Protein AF-A0A6B7HIS7-F1 (afdb_monomer_lite)

Organism: Acinetobacter baumannii (NCBI:txid470)

Secondary structure (DSSP, 8-state):
-------GGGT-SEEEESSGGG---SSTHHHHHHHHHHHHSEEEETTEEEE--PEEEE----SS-HHHHHHHS-TTTTS-GGG--HHHHTT------GGGS-TT-TTT--

pLDDT: mean 85.43, std 11.8, range [38.66, 96.0]

Sequence (110 aa):
MSSRRIGLVGLWDVVAFDEVAGISFKDKDGVQIMKDFMASGSFARGREQMEASASMVFVGNINQSVESLVKTSHLLAPFPEAMIDSAFFDRFHAYIPGWEIPKNASGILY

Radius of gyration: 16.41 Å; chains: 1; bounding box: 43×34×44 Å

Structure (mmCIF, N/CA/C/O backbone):
data_AF-A0A6B7HIS7-F1
#
_entry.id   AF-A0A6B7HIS7-F1
#
loop_
_atom_site.group_PDB
_atom_site.id
_atom_site.type_symbol
_atom_site.label_atom_id
_atom_site.label_alt_id
_atom_site.label_comp_id
_atom_site.label_asym_id
_atom_site.label_entity_id
_atom_site.label_seq_id
_atom_site.pdbx_PDB_ins_code
_atom_site.Cartn_x
_atom_site.Cartn_y
_atom_site.Cartn_z
_atom_site.occupancy
_atom_site.B_iso_or_equiv
_atom_site.auth_seq_id
_atom_site.auth_comp_id
_atom_site.auth_asym_id
_atom_site.auth_atom_id
_atom_site.pdbx_PDB_model_num
ATOM 1 N N . MET A 1 1 ? -22.961 15.284 11.110 1.00 38.66 1 MET A N 1
ATOM 2 C CA . MET A 1 1 ? -23.180 13.993 11.798 1.00 38.66 1 MET A CA 1
ATOM 3 C C . MET A 1 1 ? -22.359 12.928 11.091 1.00 38.66 1 MET A C 1
ATOM 5 O O . MET A 1 1 ? -22.616 12.671 9.923 1.00 38.66 1 MET A O 1
ATOM 9 N N . SER A 1 2 ? -21.347 12.366 11.757 1.00 56.03 2 SER A N 1
ATOM 10 C CA . SER A 1 2 ? -20.606 11.210 11.237 1.00 56.03 2 SER A CA 1
ATOM 11 C C . SER A 1 2 ? -21.565 10.022 11.156 1.00 56.03 2 SER A C 1
ATOM 13 O O . SER A 1 2 ? -22.199 9.673 12.154 1.00 56.03 2 SER A O 1
ATOM 15 N N . SER A 1 3 ? -21.753 9.446 9.966 1.00 59.44 3 SER A N 1
ATOM 16 C CA . SER A 1 3 ? -22.582 8.248 9.829 1.00 59.44 3 SER A CA 1
ATOM 17 C C . SER A 1 3 ? -21.957 7.130 10.670 1.00 59.44 3 SER A C 1
ATOM 19 O O . SER A 1 3 ? -20.751 6.912 10.582 1.00 59.44 3 SER A O 1
ATOM 21 N N . ARG A 1 4 ? -22.747 6.394 11.466 1.00 67.50 4 ARG A N 1
ATOM 22 C CA . ARG A 1 4 ? -22.266 5.245 12.269 1.00 67.50 4 ARG A CA 1
ATOM 23 C C . ARG A 1 4 ? -21.758 4.062 11.426 1.00 67.50 4 ARG A C 1
ATOM 25 O O . ARG A 1 4 ? -21.423 3.017 11.971 1.00 67.50 4 ARG A O 1
ATOM 32 N N . ARG A 1 5 ? -21.659 4.217 10.104 1.00 71.31 5 ARG A N 1
ATOM 33 C CA . ARG A 1 5 ? -21.219 3.166 9.187 1.00 71.31 5 ARG A CA 1
ATOM 34 C C . ARG A 1 5 ? -19.751 2.833 9.417 1.00 71.31 5 ARG A C 1
ATOM 36 O O . ARG A 1 5 ? -18.950 3.724 9.702 1.00 71.31 5 ARG A O 1
ATOM 43 N N . ILE A 1 6 ? -19.453 1.544 9.358 1.00 80.44 6 ILE A N 1
ATOM 44 C CA . ILE A 1 6 ? -18.096 1.008 9.349 1.00 80.44 6 ILE A CA 1
ATOM 45 C C . ILE A 1 6 ? -17.466 1.385 7.998 1.00 80.44 6 ILE A C 1
ATOM 47 O O . ILE A 1 6 ? -18.160 1.413 6.981 1.00 80.44 6 ILE A O 1
ATOM 51 N N . GLY A 1 7 ? -16.190 1.779 8.013 1.00 86.25 7 GLY A N 1
ATOM 52 C CA . GLY A 1 7 ? -15.439 2.118 6.799 1.00 86.25 7 GLY A CA 1
ATOM 53 C C . GLY A 1 7 ? -15.097 0.881 5.962 1.00 86.25 7 GLY A C 1
ATOM 54 O O . GLY A 1 7 ? -15.377 -0.241 6.370 1.00 86.25 7 GLY A O 1
ATOM 55 N N . LEU A 1 8 ? -14.457 1.077 4.806 1.00 91.19 8 LEU A N 1
ATOM 56 C CA . LEU A 1 8 ? -14.170 -0.008 3.851 1.00 91.19 8 LEU A CA 1
ATOM 57 C C . LEU A 1 8 ? -13.417 -1.189 4.480 1.00 91.19 8 LEU A C 1
ATOM 59 O O . LEU A 1 8 ? -13.786 -2.334 4.246 1.00 91.19 8 LEU A O 1
ATOM 63 N N . VAL A 1 9 ? -12.427 -0.908 5.332 1.00 92.25 9 VAL A N 1
ATOM 64 C CA . VAL A 1 9 ? -11.597 -1.945 5.965 1.00 92.25 9 VAL A CA 1
ATOM 65 C C . VAL A 1 9 ? -12.368 -2.867 6.907 1.00 92.25 9 VAL A C 1
ATOM 67 O O . VAL A 1 9 ? -11.921 -3.975 7.144 1.00 92.25 9 VAL A O 1
ATOM 70 N N . GLY A 1 10 ? -13.518 -2.444 7.440 1.00 90.62 10 GLY A N 1
ATOM 71 C CA . GLY A 1 10 ? -14.358 -3.304 8.281 1.00 90.62 10 GLY A CA 1
ATOM 72 C C . GLY A 1 10 ? -15.520 -3.958 7.530 1.00 90.62 10 GLY A C 1
ATOM 73 O O . GLY A 1 10 ? -16.357 -4.593 8.163 1.00 90.62 10 GLY A O 1
ATOM 74 N N . LEU A 1 11 ? -15.615 -3.756 6.211 1.00 91.19 11 LEU A N 1
ATOM 75 C CA . LEU A 1 11 ? -16.680 -4.308 5.367 1.00 91.19 11 LEU A CA 1
ATOM 76 C C . LEU A 1 11 ? -16.169 -5.283 4.300 1.00 91.19 11 LEU A C 1
ATOM 78 O O . LEU A 1 11 ? -16.961 -6.079 3.806 1.00 91.19 11 LEU A O 1
ATOM 82 N N . TRP A 1 12 ? -14.892 -5.206 3.930 1.00 94.88 12 TRP A N 1
ATOM 83 C CA . TRP A 1 12 ? -14.324 -5.943 2.803 1.00 94.88 12 TRP A CA 1
ATOM 84 C C . TRP A 1 12 ? -13.056 -6.687 3.197 1.00 94.88 12 TRP A C 1
ATOM 86 O O . TRP A 1 12 ? -12.288 -6.198 4.019 1.00 94.88 12 TRP A O 1
ATOM 96 N N . ASP A 1 13 ? -12.795 -7.816 2.539 1.00 94.75 13 ASP A N 1
ATOM 97 C CA . ASP A 1 13 ? -11.542 -8.564 2.702 1.00 94.75 13 ASP A CA 1
ATOM 98 C C . ASP A 1 13 ? -10.354 -7.863 2.031 1.00 94.75 13 ASP A C 1
ATOM 100 O O . ASP A 1 13 ? -9.207 -8.056 2.429 1.00 94.75 13 ASP A O 1
ATOM 104 N N . VAL A 1 14 ? -10.618 -7.038 1.011 1.00 95.75 14 VAL A N 1
ATOM 105 C CA . VAL A 1 14 ? -9.603 -6.288 0.265 1.00 95.75 14 VAL A CA 1
ATOM 106 C C . VAL A 1 14 ? -10.081 -4.864 0.010 1.00 95.75 14 VAL A C 1
ATOM 108 O O . VAL A 1 14 ? -11.191 -4.637 -0.471 1.00 95.75 14 VAL A O 1
ATOM 111 N N . VAL A 1 15 ? -9.205 -3.900 0.277 1.00 95.38 15 VAL A N 1
ATOM 112 C CA . VAL A 1 15 ? -9.365 -2.498 -0.110 1.00 95.38 15 VAL A CA 1
ATOM 113 C C . VAL A 1 15 ? -8.245 -2.143 -1.082 1.00 95.38 15 VAL A C 1
ATOM 115 O O . VAL A 1 15 ? -7.073 -2.106 -0.708 1.00 95.38 15 VAL A O 1
ATOM 118 N N . ALA A 1 16 ? -8.615 -1.895 -2.338 1.00 95.25 16 ALA A N 1
ATOM 119 C CA . ALA A 1 16 ? -7.682 -1.530 -3.395 1.00 95.25 16 ALA A CA 1
ATOM 120 C C . ALA A 1 16 ? -7.680 -0.014 -3.639 1.00 95.25 16 ALA A C 1
ATOM 122 O O . ALA A 1 16 ? -8.734 0.604 -3.796 1.00 95.25 16 ALA A O 1
ATOM 123 N N . PHE A 1 17 ? -6.486 0.563 -3.701 1.00 93.25 17 PHE A N 1
ATOM 124 C CA . PHE A 1 17 ? -6.227 1.929 -4.127 1.00 93.25 17 PHE A CA 1
ATOM 125 C C . PHE A 1 17 ? -5.666 1.883 -5.542 1.00 93.25 17 PHE A C 1
ATOM 127 O O . PHE A 1 17 ? -4.516 1.490 -5.739 1.00 93.25 17 PHE A O 1
ATOM 134 N N . ASP A 1 18 ? -6.494 2.252 -6.513 1.00 93.12 18 ASP A N 1
ATOM 135 C CA .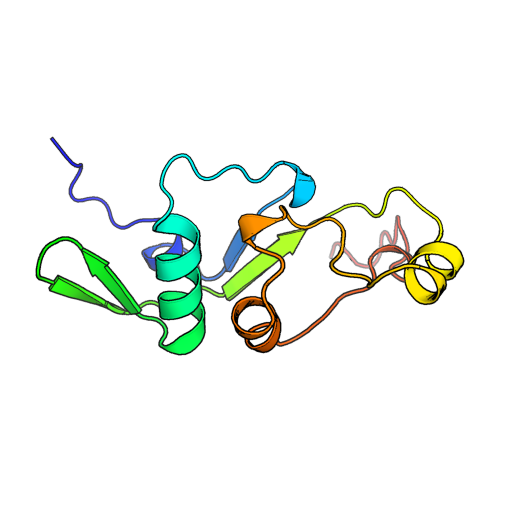 ASP A 1 18 ? -6.054 2.426 -7.894 1.00 93.12 18 ASP A CA 1
ATOM 136 C C . ASP A 1 18 ? -5.357 3.779 -8.078 1.00 93.12 18 ASP A C 1
ATOM 138 O O . ASP A 1 18 ? -5.604 4.718 -7.319 1.00 93.12 18 ASP A O 1
ATOM 142 N N . GLU A 1 19 ? -4.469 3.857 -9.066 1.00 90.69 19 GLU A N 1
ATOM 143 C CA . GLU A 1 19 ? -3.639 5.022 -9.373 1.00 90.69 19 GLU A CA 1
ATOM 144 C C . GLU A 1 19 ? -2.946 5.624 -8.139 1.00 90.69 19 GLU A C 1
ATOM 146 O O . GLU A 1 19 ? -3.169 6.775 -7.765 1.00 90.69 19 GLU A O 1
ATOM 151 N N . VAL A 1 20 ? -2.044 4.863 -7.513 1.00 92.31 20 VAL A N 1
ATOM 152 C CA . VAL A 1 20 ? -1.386 5.269 -6.252 1.00 92.31 20 VAL A CA 1
ATOM 153 C C . VAL A 1 20 ? -0.718 6.645 -6.301 1.00 92.31 20 VAL A C 1
ATOM 155 O O . VA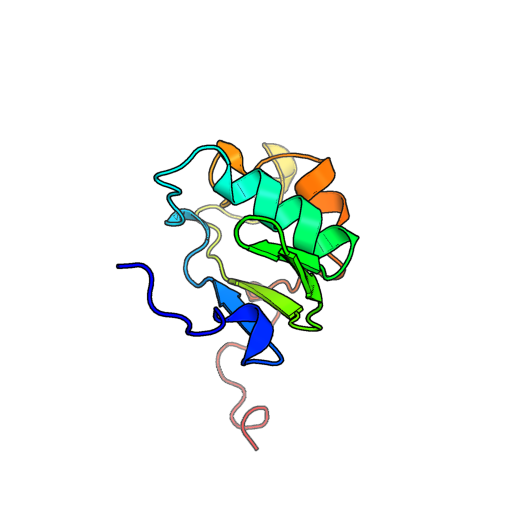L A 1 20 ? -0.708 7.350 -5.297 1.00 92.31 20 VAL A O 1
ATOM 158 N N . ALA A 1 21 ? -0.225 7.064 -7.469 1.00 90.06 21 ALA A N 1
ATOM 159 C CA . ALA A 1 21 ? 0.369 8.386 -7.674 1.00 90.06 21 ALA A CA 1
ATOM 160 C C . ALA A 1 21 ? -0.626 9.543 -7.477 1.00 90.06 21 ALA A C 1
ATOM 162 O O . ALA A 1 21 ? -0.221 10.662 -7.171 1.00 90.06 21 ALA A O 1
ATOM 163 N N . GLY A 1 22 ? -1.924 9.282 -7.649 1.00 87.81 22 GLY A N 1
ATOM 164 C CA . GLY A 1 22 ? -3.007 10.240 -7.454 1.00 87.81 22 GLY A CA 1
ATOM 165 C C . GLY A 1 22 ? -3.540 10.300 -6.022 1.00 87.81 22 GLY A C 1
ATOM 166 O O . GLY A 1 22 ? -4.411 11.126 -5.735 1.00 87.81 22 GLY A O 1
ATOM 167 N N . ILE A 1 23 ? -3.048 9.456 -5.106 1.00 88.69 23 ILE A N 1
ATOM 168 C CA . ILE A 1 23 ? -3.516 9.459 -3.718 1.00 88.69 23 ILE A CA 1
ATOM 169 C C . ILE A 1 23 ? -3.161 10.800 -3.066 1.00 88.69 23 ILE A C 1
ATOM 171 O O . ILE A 1 23 ? -2.000 11.188 -2.950 1.00 88.69 23 ILE A O 1
ATOM 175 N N . SER A 1 24 ? -4.188 11.501 -2.588 1.00 84.44 24 SER A N 1
ATOM 176 C CA . SER A 1 24 ? -4.047 12.752 -1.851 1.00 84.44 24 SER A CA 1
ATOM 177 C C . SER A 1 24 ? -4.825 12.672 -0.546 1.00 84.44 24 SER A C 1
ATOM 179 O O . SER A 1 24 ? -6.052 12.535 -0.535 1.00 84.44 24 SER A O 1
ATOM 181 N N . PHE A 1 25 ? -4.112 12.772 0.574 1.00 77.81 25 PHE A N 1
ATOM 182 C CA . PHE A 1 25 ? -4.733 12.873 1.887 1.00 77.81 25 PHE A CA 1
ATOM 183 C C . PHE A 1 25 ? -4.924 14.344 2.245 1.00 77.81 25 PHE A C 1
ATOM 185 O O . PHE A 1 25 ? -3.965 15.108 2.329 1.00 77.81 25 PHE A O 1
ATOM 192 N N . LYS A 1 26 ? -6.181 14.742 2.474 1.00 74.31 26 LYS A N 1
ATOM 193 C CA . LYS A 1 26 ? -6.502 16.082 2.998 1.00 74.31 26 LYS A CA 1
ATOM 194 C C . LYS A 1 26 ? -5.989 16.280 4.421 1.00 74.31 26 LYS A C 1
ATOM 196 O O . LYS A 1 26 ? -5.700 17.407 4.807 1.00 74.31 26 LYS A O 1
ATOM 201 N N . ASP A 1 27 ? -5.928 15.192 5.181 1.00 76.06 27 ASP A N 1
ATOM 202 C CA . ASP A 1 27 ? -5.508 15.185 6.572 1.00 76.06 27 ASP A CA 1
ATOM 203 C C . ASP A 1 27 ? -4.149 14.501 6.706 1.00 76.06 27 ASP A C 1
ATOM 205 O O . ASP A 1 27 ? -3.926 13.433 6.127 1.00 76.06 27 ASP A O 1
ATOM 209 N N . LYS A 1 28 ? -3.244 15.112 7.472 1.00 70.50 28 LYS A N 1
ATOM 210 C CA . LYS A 1 28 ? -1.881 14.597 7.668 1.00 70.50 28 LYS A CA 1
ATOM 211 C C . LYS A 1 28 ? -1.883 13.264 8.413 1.00 70.50 28 LYS A C 1
ATOM 213 O O . LYS A 1 28 ? -0.988 12.449 8.204 1.00 70.50 28 LYS A O 1
ATOM 218 N N . ASP A 1 29 ? -2.926 13.013 9.197 1.00 83.94 29 ASP A N 1
ATOM 219 C CA . ASP A 1 29 ? -3.050 11.807 10.011 1.00 83.94 29 ASP A CA 1
ATOM 220 C C . ASP A 1 29 ? -3.442 10.569 9.188 1.00 83.94 29 ASP A C 1
ATOM 222 O O . ASP A 1 29 ? -3.287 9.443 9.656 1.00 83.94 29 ASP A O 1
ATOM 226 N N . GLY A 1 30 ? -3.907 10.740 7.943 1.00 85.62 30 GLY A N 1
ATOM 227 C CA . GLY A 1 30 ? -4.397 9.633 7.114 1.00 85.62 30 GLY A CA 1
ATOM 228 C C . GLY A 1 30 ? -3.347 8.549 6.862 1.00 85.62 30 GLY A C 1
ATOM 229 O O . GLY A 1 30 ? -3.641 7.360 6.988 1.00 85.62 30 GLY A O 1
ATOM 230 N N . VAL A 1 31 ? -2.106 8.954 6.574 1.00 87.50 31 VAL A N 1
ATOM 231 C CA . VAL A 1 31 ? -0.994 8.013 6.370 1.00 87.50 31 VAL A CA 1
ATOM 232 C C . VAL A 1 31 ? -0.638 7.310 7.681 1.00 87.50 31 VAL A C 1
ATOM 234 O O . VAL A 1 31 ? -0.375 6.112 7.674 1.00 87.50 31 VAL A O 1
ATOM 237 N N . GLN A 1 32 ? -0.678 8.016 8.816 1.00 87.50 32 GLN A N 1
ATOM 238 C CA . GLN A 1 32 ? -0.377 7.421 10.119 1.00 87.50 32 GLN A CA 1
ATOM 239 C C . GLN A 1 32 ? -1.428 6.380 10.522 1.00 87.50 32 GLN A C 1
ATOM 241 O O . GLN A 1 32 ? -1.069 5.263 10.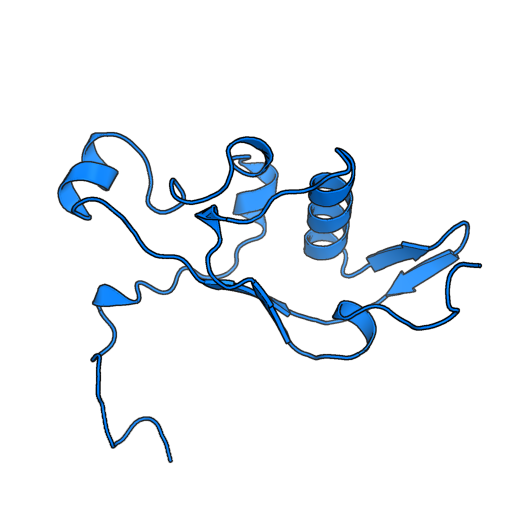877 1.00 87.50 32 GLN A O 1
ATOM 246 N N . ILE A 1 33 ? -2.716 6.698 10.365 1.00 88.62 33 ILE A N 1
ATOM 247 C CA . ILE A 1 33 ? -3.818 5.756 10.614 1.00 88.62 33 ILE A CA 1
ATOM 248 C C . ILE A 1 33 ? -3.665 4.504 9.743 1.00 88.62 33 ILE A C 1
ATOM 250 O O . ILE A 1 33 ? -3.891 3.388 10.207 1.00 88.62 33 ILE A O 1
ATOM 254 N N . MET A 1 34 ? -3.258 4.677 8.483 1.00 89.94 34 MET A N 1
ATOM 255 C CA . MET A 1 34 ? -3.001 3.560 7.580 1.00 89.94 34 MET A CA 1
ATOM 256 C C . MET A 1 34 ? -1.823 2.700 8.058 1.00 89.94 34 MET A C 1
ATOM 258 O O . MET A 1 34 ? -1.956 1.480 8.091 1.00 89.94 34 MET A O 1
ATOM 262 N N . LYS A 1 35 ? -0.708 3.306 8.496 1.00 90.38 35 LYS A N 1
ATOM 263 C CA . LYS A 1 35 ? 0.434 2.572 9.078 1.00 90.38 35 LYS A CA 1
ATOM 264 C C . LYS A 1 35 ? 0.037 1.769 10.309 1.00 90.38 35 LYS A C 1
ATOM 266 O O . LYS A 1 35 ? 0.518 0.644 10.459 1.00 90.38 35 LYS A O 1
ATOM 271 N N . ASP A 1 36 ? -0.783 2.352 11.178 1.00 90.94 36 ASP A N 1
ATOM 272 C CA . ASP A 1 36 ? -1.246 1.708 12.405 1.00 90.94 36 ASP A CA 1
ATOM 273 C C . ASP A 1 36 ? -2.133 0.510 12.056 1.00 90.94 36 ASP A C 1
ATOM 275 O O . ASP A 1 36 ? -1.870 -0.604 12.507 1.00 90.94 36 ASP A O 1
ATOM 279 N N . PHE A 1 37 ? -3.096 0.698 11.148 1.00 93.31 37 PHE A N 1
ATOM 280 C CA . PHE A 1 37 ? -3.949 -0.388 10.670 1.00 93.31 37 PHE A CA 1
ATOM 281 C C . PHE A 1 37 ? -3.151 -1.511 9.997 1.00 93.31 37 PHE A C 1
ATOM 283 O O . PHE A 1 37 ? -3.354 -2.677 10.314 1.00 93.31 37 PHE A O 1
ATOM 290 N N . MET A 1 38 ? -2.208 -1.184 9.113 1.00 92.81 38 MET A N 1
ATOM 291 C CA . MET A 1 38 ? -1.361 -2.177 8.441 1.00 92.81 38 MET A CA 1
ATOM 292 C C . MET A 1 38 ? -0.434 -2.931 9.406 1.00 92.81 38 MET A C 1
ATOM 294 O O . MET A 1 38 ? 0.026 -4.019 9.073 1.00 92.81 38 MET A O 1
ATOM 298 N N . ALA A 1 39 ? -0.133 -2.359 10.576 1.00 91.31 39 ALA A N 1
ATOM 299 C CA . ALA A 1 39 ? 0.709 -2.993 11.585 1.00 91.31 39 ALA A CA 1
ATOM 300 C C . ALA A 1 39 ? -0.081 -3.877 12.558 1.00 91.31 39 ALA A C 1
ATOM 302 O O . ALA A 1 39 ? 0.423 -4.922 12.964 1.00 91.31 39 ALA A O 1
ATOM 303 N N . SER A 1 40 ? -1.283 -3.458 12.964 1.00 91.38 40 SER A N 1
ATOM 304 C CA . SER A 1 40 ? -2.032 -4.121 14.041 1.00 91.38 40 SER A CA 1
ATOM 305 C C . SER A 1 40 ? -3.389 -4.690 13.632 1.00 91.38 40 SER A C 1
ATOM 307 O O . SER A 1 40 ? -4.039 -5.327 14.456 1.00 91.38 40 SER A O 1
ATOM 309 N N . GLY A 1 41 ? -3.859 -4.437 12.409 1.00 92.00 41 GLY A N 1
ATOM 310 C CA . GLY A 1 41 ? -5.220 -4.774 11.983 1.00 92.00 41 GLY A CA 1
ATOM 311 C C . GLY A 1 41 ? -6.298 -3.961 12.706 1.00 92.00 41 GLY A C 1
ATOM 312 O O . GLY A 1 41 ? -7.463 -4.347 12.719 1.00 92.00 41 GLY A O 1
ATOM 313 N N . SER A 1 42 ? -5.943 -2.839 13.342 1.00 90.19 42 SER A N 1
ATOM 314 C CA . SER A 1 42 ? -6.887 -2.044 14.132 1.00 90.19 42 SER A CA 1
ATOM 315 C C . SER A 1 42 ? -6.851 -0.565 13.777 1.00 90.19 42 SER A C 1
ATOM 317 O O . SER A 1 42 ? -5.796 -0.035 13.440 1.00 90.19 42 SER A O 1
ATOM 319 N N . PHE A 1 43 ? -7.975 0.127 13.930 1.00 86.88 43 PHE A N 1
ATOM 320 C CA . PHE A 1 43 ? -8.059 1.574 13.741 1.00 86.88 43 PHE A CA 1
ATOM 321 C C . PHE A 1 43 ? -8.914 2.234 14.827 1.00 86.88 43 PHE A C 1
ATOM 323 O O . PHE A 1 43 ? -9.810 1.618 15.410 1.00 86.88 43 PHE A O 1
ATOM 330 N N . ALA A 1 44 ? -8.636 3.509 15.101 1.00 82.44 44 ALA A N 1
ATOM 331 C CA . ALA A 1 44 ? -9.383 4.286 16.082 1.00 82.44 44 ALA A CA 1
ATOM 332 C C . ALA A 1 44 ? -10.641 4.912 15.465 1.00 82.44 44 ALA A C 1
ATOM 334 O O . ALA A 1 44 ? -10.610 5.511 14.387 1.00 82.44 44 ALA A O 1
ATOM 335 N N . ARG A 1 45 ? -11.753 4.845 16.199 1.00 77.69 45 ARG A N 1
ATOM 336 C CA . ARG A 1 45 ? -12.992 5.562 15.902 1.00 77.69 45 ARG A CA 1
ATOM 337 C C . ARG A 1 45 ? -13.464 6.310 17.146 1.00 77.69 45 ARG A C 1
ATOM 339 O O . ARG A 1 45 ? -14.196 5.789 17.985 1.00 77.69 45 A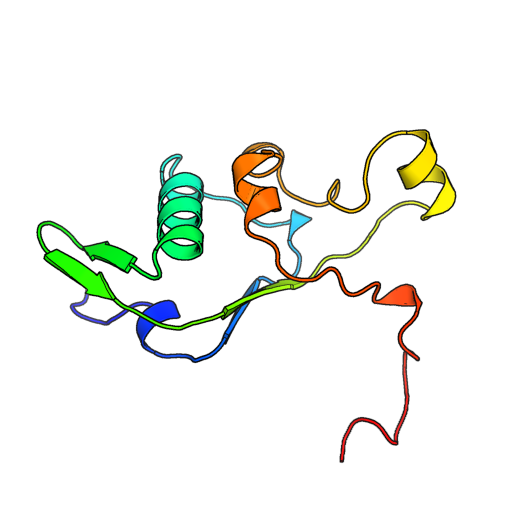RG A O 1
ATOM 346 N N . GLY A 1 46 ? -13.070 7.575 17.259 1.00 78.06 46 GLY A N 1
ATOM 347 C CA . GLY A 1 46 ? -13.349 8.360 18.459 1.00 78.06 46 GLY A CA 1
ATOM 348 C C . GLY A 1 46 ? -12.563 7.811 19.650 1.00 78.06 46 GLY A C 1
ATOM 349 O O . GLY A 1 46 ? -11.348 7.949 19.681 1.00 78.06 46 GLY A O 1
ATOM 350 N N . ARG A 1 47 ? -13.253 7.210 20.627 1.00 76.12 47 ARG A N 1
ATOM 351 C CA . ARG A 1 47 ? -12.623 6.577 21.804 1.00 76.12 47 ARG A CA 1
ATOM 352 C C . ARG A 1 47 ? -12.556 5.051 21.719 1.00 76.12 47 ARG A C 1
ATOM 354 O O . ARG A 1 47 ? -11.980 4.435 22.607 1.00 76.12 47 ARG A O 1
ATOM 361 N N . GLU A 1 48 ? -13.161 4.453 20.697 1.00 81.25 48 GLU A N 1
ATOM 362 C CA . GLU A 1 48 ? -13.205 3.002 20.522 1.00 81.25 48 GLU A CA 1
ATOM 363 C C . GLU A 1 48 ? -12.141 2.556 19.518 1.00 81.25 48 GLU A C 1
ATOM 365 O O . GLU A 1 48 ? -11.930 3.206 18.490 1.00 81.25 48 GLU A O 1
ATOM 370 N N . GLN A 1 49 ? -11.486 1.437 19.816 1.00 84.12 49 GLN A N 1
ATOM 371 C CA . GLN A 1 49 ? -10.600 0.740 18.892 1.00 84.12 49 GLN A CA 1
ATOM 372 C C . GLN A 1 49 ? -11.396 -0.372 18.212 1.00 84.12 49 GLN A C 1
ATOM 374 O O . GLN A 1 49 ? -12.095 -1.134 18.879 1.00 84.12 49 GLN A O 1
ATOM 379 N N . MET A 1 50 ? -11.322 -0.435 16.886 1.00 87.00 50 MET A N 1
ATOM 380 C CA . MET A 1 50 ? -11.986 -1.458 16.083 1.00 87.00 50 MET A CA 1
ATOM 381 C C . MET A 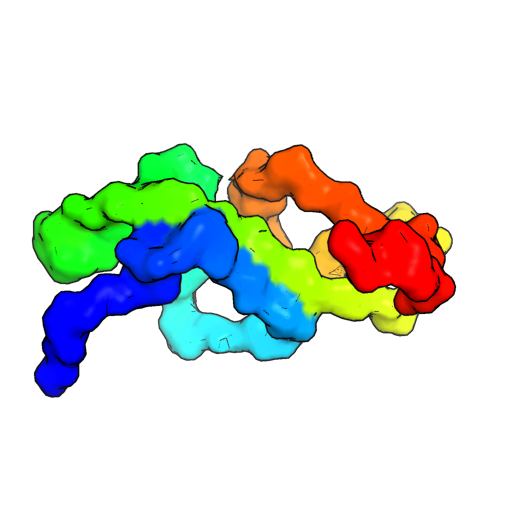1 50 ? -10.938 -2.322 15.391 1.00 87.00 50 MET A C 1
ATOM 383 O O . MET A 1 50 ? -9.943 -1.791 14.898 1.00 87.00 50 MET A O 1
ATOM 387 N N . GLU A 1 51 ? -11.180 -3.627 15.325 1.00 91.38 51 GLU A N 1
ATOM 388 C CA . GLU A 1 51 ? -10.352 -4.581 14.583 1.00 91.38 51 GLU A CA 1
ATOM 389 C C . GLU A 1 51 ? -10.971 -4.891 13.218 1.00 91.38 51 GLU A C 1
ATOM 391 O O . GLU A 1 51 ? -12.198 -4.909 13.069 1.00 91.38 51 GLU A O 1
ATOM 396 N N . ALA A 1 52 ? -10.124 -5.134 12.221 1.00 92.81 52 ALA A N 1
ATOM 397 C CA . ALA A 1 52 ? -10.522 -5.668 10.930 1.00 92.81 52 ALA A CA 1
ATOM 398 C C . ALA A 1 52 ? -9.368 -6.405 10.232 1.00 92.81 52 ALA A C 1
ATOM 400 O O . ALA A 1 52 ? -8.198 -6.212 10.549 1.00 92.81 52 ALA A O 1
ATOM 401 N N . SER A 1 53 ? -9.708 -7.237 9.250 1.00 92.75 53 SER A N 1
ATOM 402 C CA . SER A 1 53 ? -8.771 -8.133 8.558 1.00 92.75 53 SER A CA 1
ATOM 403 C C . SER A 1 53 ? -8.558 -7.790 7.081 1.00 92.75 53 SER A C 1
ATOM 405 O O . SER A 1 53 ? -8.020 -8.607 6.336 1.00 92.75 53 SER A O 1
ATOM 407 N N . ALA A 1 54 ? -9.004 -6.612 6.635 1.00 96.00 54 ALA A N 1
ATOM 408 C CA . ALA A 1 54 ? -8.881 -6.217 5.239 1.00 96.00 54 ALA A CA 1
ATOM 409 C C . ALA A 1 54 ? -7.416 -6.104 4.800 1.00 96.00 54 ALA A C 1
ATOM 411 O O . ALA A 1 54 ? -6.616 -5.406 5.425 1.00 96.00 54 ALA A O 1
ATOM 412 N N . SER A 1 55 ? -7.091 -6.710 3.662 1.00 94.56 55 SER A N 1
ATOM 413 C CA . SER A 1 55 ? -5.824 -6.495 2.968 1.00 94.56 55 SER A CA 1
ATOM 414 C C . SER A 1 55 ? -5.852 -5.184 2.188 1.00 94.56 55 SER A C 1
ATOM 416 O O . SER A 1 55 ? -6.869 -4.816 1.598 1.00 94.56 55 SER A O 1
ATOM 418 N N . MET A 1 56 ? -4.717 -4.491 2.144 1.00 95.00 56 MET A N 1
ATOM 419 C CA . MET A 1 56 ? -4.549 -3.290 1.328 1.00 95.00 56 MET A CA 1
ATOM 420 C C . MET A 1 56 ? -3.793 -3.625 0.047 1.00 95.00 56 MET A C 1
ATOM 422 O O . MET A 1 56 ? -2.724 -4.233 0.093 1.00 95.00 56 MET A O 1
ATOM 426 N N . VAL A 1 57 ? -4.341 -3.207 -1.091 1.00 96.00 57 VAL A N 1
ATOM 427 C CA . VAL A 1 57 ? -3.715 -3.361 -2.407 1.00 96.00 57 VAL A CA 1
ATOM 428 C C . VAL A 1 57 ? -3.511 -1.983 -3.012 1.00 96.00 57 VAL A C 1
ATOM 430 O O . VAL A 1 57 ? -4.420 -1.161 -3.019 1.00 96.00 57 VAL A O 1
ATOM 433 N N . PHE A 1 58 ? -2.317 -1.734 -3.532 1.00 95.25 58 PHE A N 1
ATOM 434 C CA . PHE A 1 58 ? -1.940 -0.465 -4.141 1.00 95.25 58 PHE A CA 1
ATOM 435 C C . PHE A 1 58 ? -1.576 -0.721 -5.601 1.00 95.25 58 PHE A C 1
ATOM 437 O O . PHE A 1 58 ? -0.621 -1.444 -5.884 1.00 95.25 58 PHE A O 1
ATOM 444 N N . VAL A 1 59 ? -2.355 -0.160 -6.522 1.00 94.75 59 VAL A N 1
ATOM 445 C CA . VAL A 1 59 ? -2.195 -0.347 -7.966 1.00 94.75 59 VAL A CA 1
ATOM 446 C C . VAL A 1 59 ? -1.669 0.943 -8.577 1.00 94.75 59 VAL A C 1
ATOM 448 O O . VAL A 1 59 ? -2.182 2.032 -8.334 1.00 94.75 59 VAL A O 1
ATOM 451 N N . GLY A 1 60 ? -0.599 0.837 -9.356 1.00 92.62 60 GLY A N 1
ATOM 452 C CA . GLY A 1 60 ? 0.084 2.004 -9.886 1.00 92.62 60 GLY A CA 1
ATOM 453 C C . GLY A 1 60 ? 0.814 1.729 -11.180 1.00 92.62 60 GLY A C 1
ATOM 454 O O . GLY A 1 60 ? 1.263 0.614 -11.439 1.00 92.62 60 GLY A O 1
ATOM 455 N N . ASN A 1 61 ? 0.972 2.793 -11.960 1.00 89.88 61 ASN A N 1
ATOM 456 C CA . ASN A 1 61 ? 1.785 2.785 -13.162 1.00 89.88 61 ASN A CA 1
ATOM 457 C C . ASN A 1 61 ? 3.177 3.338 -12.868 1.00 89.88 61 ASN A C 1
ATOM 459 O O . ASN A 1 61 ? 3.360 4.266 -12.078 1.00 89.88 61 ASN A O 1
ATOM 463 N N . ILE A 1 62 ? 4.161 2.776 -13.558 1.00 89.44 62 ILE A N 1
ATOM 464 C CA . ILE A 1 62 ? 5.512 3.309 -13.616 1.00 89.44 62 ILE A CA 1
ATOM 465 C C . ILE A 1 62 ? 5.627 4.160 -14.889 1.00 89.44 62 ILE A C 1
ATOM 467 O O . ILE A 1 62 ? 5.379 3.676 -15.991 1.00 89.44 62 ILE A O 1
ATOM 471 N N . ASN A 1 63 ? 6.036 5.422 -14.735 1.00 83.56 63 ASN A N 1
ATOM 472 C CA . ASN A 1 63 ? 6.104 6.398 -15.835 1.00 83.56 63 ASN A CA 1
ATOM 473 C C . ASN A 1 63 ? 7.465 6.435 -16.564 1.00 83.56 63 ASN A C 1
ATOM 475 O O . ASN A 1 63 ? 7.656 7.231 -17.478 1.00 83.56 63 ASN A O 1
ATOM 479 N N . GLN A 1 64 ? 8.428 5.613 -16.145 1.00 85.31 64 GLN A N 1
ATOM 480 C CA . GLN A 1 64 ? 9.789 5.541 -16.696 1.00 85.31 64 GLN A CA 1
ATOM 481 C C . GLN A 1 64 ? 10.163 4.077 -16.964 1.00 85.31 64 GLN A C 1
ATOM 483 O O . GLN A 1 64 ? 9.451 3.170 -16.552 1.00 85.31 64 GLN A O 1
ATOM 488 N N . SER A 1 65 ? 11.272 3.787 -17.644 1.00 89.00 65 SER A N 1
ATOM 489 C CA . SER A 1 65 ? 11.697 2.385 -17.758 1.00 89.00 65 SER A CA 1
ATOM 490 C C . SER A 1 65 ? 12.114 1.829 -16.389 1.00 89.00 65 SER A C 1
ATOM 492 O O . SER A 1 65 ? 12.687 2.547 -15.566 1.00 89.00 65 SER A O 1
ATOM 494 N N . VAL A 1 66 ? 11.873 0.533 -16.154 1.00 90.25 66 VAL A N 1
ATOM 495 C CA . VAL A 1 66 ? 12.314 -0.161 -14.926 1.00 90.25 66 VAL A CA 1
ATOM 496 C C . VAL A 1 66 ? 13.826 -0.007 -14.734 1.00 90.25 66 VAL A C 1
ATOM 498 O O . VAL A 1 66 ? 14.285 0.287 -13.635 1.00 90.25 66 VAL A O 1
ATOM 501 N N . GLU A 1 67 ? 14.600 -0.111 -15.818 1.00 90.06 67 GLU A N 1
ATOM 502 C CA . GLU A 1 67 ? 16.051 0.095 -15.795 1.00 90.06 67 GLU A CA 1
ATOM 503 C C . GLU A 1 67 ? 16.440 1.496 -15.292 1.00 90.06 67 GLU A C 1
ATOM 505 O O . GLU A 1 67 ? 17.371 1.638 -14.500 1.00 90.06 67 GLU A O 1
ATOM 510 N N . SER A 1 68 ? 15.722 2.536 -15.727 1.00 90.44 68 SER A N 1
ATOM 511 C CA . S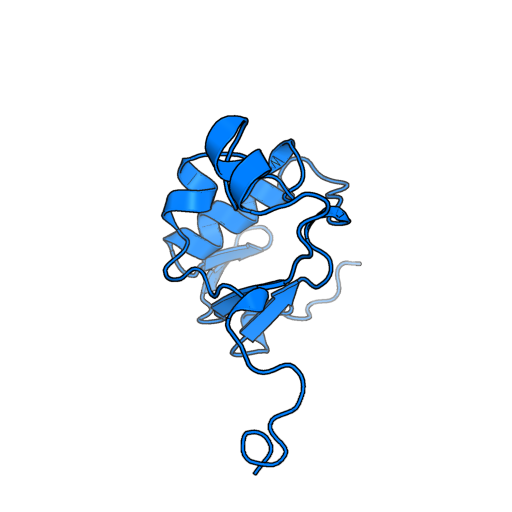ER A 1 68 ? 15.973 3.910 -15.287 1.00 90.44 68 SER A CA 1
ATOM 512 C C . SER A 1 68 ? 15.617 4.102 -13.812 1.00 90.44 68 SER A C 1
ATOM 514 O O . SER A 1 68 ? 16.400 4.699 -13.070 1.00 90.44 68 SER A O 1
ATOM 516 N N . LEU A 1 69 ? 14.495 3.535 -13.358 1.00 89.75 69 LEU A N 1
ATOM 517 C CA . LEU A 1 69 ? 14.090 3.612 -11.955 1.00 89.75 69 LEU A CA 1
ATOM 518 C C . LEU A 1 69 ? 15.078 2.918 -11.027 1.00 89.75 69 LEU A C 1
ATOM 520 O O . LEU A 1 69 ? 15.438 3.497 -10.014 1.00 89.75 69 LEU A O 1
ATOM 524 N N . VAL A 1 70 ? 15.566 1.727 -11.373 1.00 88.19 70 VAL A N 1
ATOM 525 C CA . VAL A 1 70 ? 16.545 1.008 -10.538 1.00 88.19 70 VAL A CA 1
ATOM 526 C C . VAL A 1 70 ? 17.880 1.759 -10.452 1.00 88.19 70 VAL A C 1
ATOM 528 O O . VAL A 1 70 ? 18.581 1.659 -9.449 1.00 88.19 70 VAL A O 1
ATOM 531 N N . LYS A 1 71 ? 18.235 2.542 -11.480 1.00 90.50 71 LYS A N 1
ATOM 532 C CA . LYS A 1 71 ? 19.461 3.357 -11.492 1.00 90.50 71 LYS A CA 1
ATOM 533 C C . LYS A 1 71 ? 19.333 4.676 -10.730 1.00 90.50 71 LYS A C 1
ATOM 535 O O . LYS A 1 71 ? 20.343 5.186 -10.255 1.00 90.50 71 LYS A O 1
ATOM 540 N N . THR A 1 72 ? 18.135 5.256 -10.665 1.00 88.38 72 THR A N 1
ATOM 541 C CA . THR A 1 72 ? 17.928 6.628 -10.163 1.00 88.38 72 THR A CA 1
ATOM 542 C C . THR A 1 72 ? 17.080 6.711 -8.891 1.00 88.38 72 THR A C 1
ATOM 544 O O . THR A 1 72 ? 17.102 7.742 -8.223 1.00 88.38 72 THR A O 1
ATOM 547 N N . SER A 1 73 ? 16.328 5.661 -8.549 1.00 89.12 73 SER A N 1
ATOM 548 C CA . SER A 1 73 ? 15.343 5.643 -7.462 1.00 89.12 73 SER A CA 1
ATOM 549 C C . SER A 1 73 ? 14.954 4.196 -7.066 1.00 89.12 73 SER A C 1
ATOM 551 O O . SER A 1 73 ? 15.816 3.324 -6.965 1.00 89.12 73 SER A O 1
ATOM 553 N N . HIS A 1 74 ? 13.666 3.933 -6.804 1.00 89.62 74 HIS A N 1
ATOM 554 C CA . HIS A 1 74 ? 13.102 2.640 -6.408 1.00 89.62 74 HIS A CA 1
ATOM 555 C C . HIS A 1 74 ? 11.753 2.353 -7.097 1.00 89.62 74 HIS A C 1
ATOM 557 O O . HIS A 1 74 ? 11.069 3.253 -7.579 1.00 89.62 74 HIS A O 1
ATOM 563 N N . LEU A 1 75 ? 11.320 1.085 -7.108 1.00 91.44 75 LEU A N 1
ATOM 564 C CA . LEU A 1 75 ? 10.069 0.649 -7.763 1.00 91.44 75 LEU A CA 1
ATOM 565 C C . LEU A 1 75 ? 8.786 1.202 -7.114 1.00 91.44 75 LEU A C 1
ATOM 567 O O . LEU A 1 75 ? 7.725 1.194 -7.732 1.00 91.44 75 LEU A O 1
ATOM 571 N N . LEU A 1 76 ? 8.895 1.698 -5.879 1.00 91.56 76 LEU A N 1
ATOM 572 C CA . LEU A 1 76 ? 7.809 2.350 -5.132 1.00 91.56 76 LEU A CA 1
ATOM 573 C C . LEU A 1 76 ? 7.774 3.880 -5.315 1.00 91.56 76 LEU A C 1
ATOM 575 O O . LEU A 1 76 ? 6.977 4.554 -4.673 1.00 91.56 76 LEU A O 1
ATOM 579 N N . ALA A 1 77 ? 8.624 4.438 -6.186 1.00 90.81 77 ALA A N 1
ATOM 580 C CA . ALA A 1 77 ? 8.686 5.874 -6.462 1.00 90.81 77 ALA A CA 1
ATOM 581 C C . ALA A 1 77 ? 7.371 6.506 -6.961 1.00 90.81 77 ALA A C 1
ATOM 583 O O . ALA A 1 77 ? 7.205 7.706 -6.762 1.00 90.81 77 ALA A O 1
ATOM 584 N N . PRO A 1 78 ? 6.424 5.766 -7.583 1.00 91.12 78 PRO A N 1
ATOM 585 C CA . PRO A 1 78 ? 5.126 6.337 -7.935 1.00 91.12 78 PRO A CA 1
ATOM 586 C C . PRO A 1 78 ? 4.239 6.725 -6.745 1.00 91.12 78 PRO A C 1
ATOM 588 O O . PRO A 1 78 ? 3.218 7.363 -6.972 1.00 91.12 78 PRO A O 1
ATOM 591 N N . PHE A 1 79 ? 4.558 6.336 -5.506 1.00 92.75 79 PHE A N 1
ATOM 592 C CA . PHE A 1 79 ? 3.768 6.751 -4.344 1.00 92.75 79 PHE A CA 1
ATOM 593 C C . PHE A 1 79 ? 3.883 8.263 -4.081 1.00 92.75 79 PHE A C 1
ATOM 595 O O . PHE A 1 79 ? 4.918 8.863 -4.379 1.00 92.75 79 PHE A O 1
ATOM 602 N N . PRO A 1 80 ? 2.860 8.891 -3.471 1.00 90.25 80 PRO A N 1
ATOM 603 C CA . PRO A 1 80 ? 2.950 10.279 -3.035 1.00 90.25 80 PRO A CA 1
ATOM 604 C C . PRO A 1 80 ? 4.096 10.451 -2.041 1.00 90.25 80 PRO A C 1
ATOM 606 O O . PRO A 1 80 ? 4.303 9.590 -1.189 1.00 90.25 80 PRO A O 1
ATOM 609 N N . GLU A 1 81 ? 4.785 11.591 -2.080 1.00 88.44 81 GLU A N 1
ATOM 610 C CA . GLU A 1 81 ? 5.949 11.868 -1.223 1.00 88.44 81 GLU A CA 1
ATOM 611 C C . GLU A 1 81 ? 5.660 11.635 0.270 1.00 88.44 81 GLU A C 1
ATOM 613 O O . GLU A 1 81 ? 6.465 11.040 0.977 1.00 88.44 81 GLU A O 1
ATOM 618 N N . ALA A 1 82 ? 4.459 11.994 0.735 1.00 85.44 82 ALA A N 1
ATOM 619 C CA . ALA A 1 82 ? 4.024 11.775 2.118 1.00 85.44 82 ALA A CA 1
ATOM 620 C C . ALA A 1 82 ? 3.916 10.289 2.530 1.00 85.44 82 ALA A C 1
ATOM 622 O O . ALA A 1 82 ? 3.827 9.988 3.720 1.00 85.44 82 ALA A O 1
ATOM 623 N N . MET A 1 83 ? 3.883 9.372 1.562 1.00 89.31 83 MET A N 1
ATOM 624 C CA . MET A 1 83 ? 3.845 7.920 1.756 1.00 89.31 83 MET A CA 1
ATOM 625 C C . MET A 1 83 ? 5.182 7.241 1.439 1.00 89.31 83 MET A C 1
ATOM 627 O O . MET A 1 83 ? 5.315 6.048 1.709 1.00 89.31 83 MET A O 1
ATOM 631 N N . ILE A 1 84 ? 6.165 7.962 0.882 1.00 89.75 84 ILE A N 1
ATOM 632 C CA . ILE A 1 84 ? 7.523 7.445 0.682 1.00 89.75 84 ILE A CA 1
ATOM 633 C C . ILE A 1 84 ? 8.222 7.436 2.045 1.00 89.75 84 ILE A C 1
ATOM 635 O O . ILE A 1 84 ? 8.921 8.366 2.436 1.00 89.75 84 ILE A O 1
ATOM 639 N N . ASP A 1 85 ? 7.975 6.368 2.793 1.00 88.44 85 ASP A N 1
ATOM 640 C CA . ASP A 1 85 ? 8.413 6.180 4.169 1.00 88.44 85 ASP A CA 1
ATOM 641 C C . ASP A 1 85 ? 8.760 4.706 4.380 1.00 88.44 85 ASP A C 1
ATOM 643 O O . ASP A 1 85 ? 7.973 3.818 4.044 1.00 88.44 85 ASP A O 1
ATOM 647 N N . SER A 1 86 ? 9.939 4.433 4.942 1.00 88.75 86 SER A N 1
ATOM 648 C CA . SER A 1 86 ? 10.406 3.055 5.128 1.00 88.75 86 SER A CA 1
ATOM 649 C C . SER A 1 86 ? 9.462 2.252 6.015 1.00 88.75 86 SER A C 1
ATOM 651 O O . SER A 1 86 ? 9.138 1.121 5.678 1.00 88.75 86 SER A O 1
ATOM 653 N N . ALA A 1 87 ? 8.933 2.847 7.091 1.00 90.12 87 ALA A N 1
ATOM 654 C CA . ALA A 1 87 ? 7.988 2.150 7.952 1.00 90.12 87 ALA A CA 1
ATOM 655 C C . ALA A 1 87 ? 6.698 1.795 7.194 1.00 90.12 87 ALA A C 1
ATOM 657 O O . ALA A 1 87 ? 6.170 0.699 7.375 1.00 90.12 87 ALA A O 1
ATOM 658 N N . PHE A 1 88 ? 6.194 2.668 6.322 1.00 91.06 88 PHE A N 1
ATOM 659 C CA . PHE A 1 88 ? 5.054 2.340 5.468 1.00 91.06 88 PHE A CA 1
ATOM 660 C C . PHE A 1 88 ? 5.355 1.143 4.552 1.00 91.06 88 PHE A C 1
ATOM 662 O O . PHE A 1 88 ? 4.580 0.186 4.523 1.00 91.06 88 PHE A O 1
ATOM 669 N N . PHE A 1 89 ? 6.497 1.156 3.862 1.00 92.56 89 PHE A N 1
ATOM 670 C CA . PHE A 1 89 ? 6.873 0.090 2.929 1.00 92.56 89 PHE A CA 1
ATOM 671 C C . PHE A 1 89 ? 7.264 -1.231 3.602 1.00 92.56 89 PHE A C 1
ATOM 673 O O . PHE A 1 89 ? 6.989 -2.282 3.032 1.00 92.56 89 PHE A O 1
ATOM 680 N N . ASP A 1 90 ? 7.788 -1.214 4.830 1.00 92.00 90 ASP A N 1
ATOM 681 C CA . ASP A 1 90 ? 8.080 -2.424 5.619 1.00 92.00 90 ASP A CA 1
ATOM 682 C C . ASP A 1 90 ? 6.826 -3.272 5.896 1.00 92.00 90 ASP A C 1
ATOM 684 O O . ASP A 1 90 ? 6.922 -4.448 6.241 1.00 92.00 90 ASP A O 1
ATOM 688 N N . ARG A 1 91 ? 5.632 -2.686 5.749 1.00 92.12 91 ARG A N 1
ATOM 689 C CA . ARG A 1 91 ? 4.346 -3.379 5.919 1.00 92.12 91 ARG A CA 1
ATOM 690 C C . ARG A 1 91 ? 3.845 -4.032 4.625 1.00 92.12 91 ARG A C 1
ATOM 692 O O . ARG A 1 91 ? 2.801 -4.687 4.631 1.00 92.12 91 ARG A O 1
ATOM 699 N N . PHE A 1 92 ? 4.542 -3.859 3.501 1.00 93.50 92 PHE A N 1
ATOM 700 C CA . PHE A 1 92 ? 4.200 -4.539 2.254 1.00 93.50 92 PHE A CA 1
ATOM 701 C C . PHE A 1 92 ? 4.710 -5.975 2.277 1.00 93.50 92 PHE A C 1
ATOM 703 O O . PHE A 1 92 ? 5.884 -6.240 2.504 1.00 93.50 92 PHE A O 1
ATOM 710 N N . HIS A 1 93 ? 3.808 -6.909 1.990 1.00 94.06 93 HIS A N 1
ATOM 711 C CA . HIS A 1 93 ? 4.117 -8.338 2.005 1.00 94.06 93 HIS A CA 1
ATOM 712 C C . HIS A 1 93 ? 4.539 -8.863 0.629 1.00 94.06 93 HIS A C 1
ATOM 714 O O . HIS A 1 93 ? 5.203 -9.890 0.527 1.00 94.06 93 HIS A O 1
ATOM 720 N N . ALA A 1 94 ? 4.138 -8.171 -0.438 1.00 94.56 94 ALA A N 1
ATOM 721 C CA . ALA A 1 94 ? 4.435 -8.554 -1.805 1.00 94.56 94 ALA A CA 1
ATOM 722 C C . ALA A 1 94 ? 4.496 -7.321 -2.709 1.00 94.56 94 ALA A C 1
ATOM 724 O O . ALA A 1 94 ? 3.766 -6.350 -2.511 1.00 94.56 94 ALA A O 1
ATOM 725 N N . TYR A 1 95 ? 5.338 -7.406 -3.736 1.00 93.06 95 TYR A N 1
ATOM 726 C CA . TYR A 1 95 ? 5.335 -6.501 -4.876 1.00 93.06 95 TYR A CA 1
ATOM 727 C C . TYR A 1 95 ? 5.066 -7.328 -6.127 1.00 93.06 95 TYR A C 1
ATOM 729 O O . TYR A 1 95 ? 5.804 -8.269 -6.416 1.00 93.06 95 TYR A O 1
ATOM 737 N N . ILE A 1 96 ? 4.003 -6.991 -6.854 1.00 93.69 96 ILE A N 1
ATOM 738 C CA . ILE A 1 96 ? 3.616 -7.704 -8.070 1.00 93.69 96 ILE A CA 1
ATOM 739 C C . ILE A 1 96 ? 4.033 -6.847 -9.274 1.00 93.69 96 ILE A C 1
ATOM 741 O O . ILE A 1 96 ? 3.408 -5.811 -9.517 1.00 93.69 96 ILE A O 1
ATOM 745 N N . PRO A 1 97 ? 5.070 -7.241 -10.039 1.00 92.06 97 PRO A N 1
ATOM 746 C CA . PRO A 1 97 ? 5.495 -6.502 -11.221 1.00 92.06 97 PRO A CA 1
ATOM 747 C C . PRO A 1 97 ? 4.474 -6.692 -12.349 1.00 92.06 97 PRO A C 1
ATOM 749 O O . PRO A 1 97 ? 4.536 -7.646 -13.121 1.00 92.06 97 PRO A O 1
ATOM 752 N N . GLY A 1 98 ? 3.517 -5.768 -12.467 1.00 89.00 98 GLY A N 1
ATOM 753 C CA . GLY A 1 98 ? 2.429 -5.868 -13.450 1.00 89.00 98 GLY A CA 1
ATOM 754 C C . GLY A 1 98 ? 2.897 -5.961 -14.910 1.00 89.00 98 GLY A C 1
ATOM 755 O O . GLY A 1 98 ? 2.177 -6.485 -15.752 1.00 89.00 98 GLY A O 1
ATOM 756 N N . TRP A 1 99 ? 4.117 -5.509 -15.218 1.00 87.75 99 TRP A N 1
ATOM 757 C CA . TRP A 1 99 ? 4.725 -5.642 -16.548 1.00 87.75 99 TRP A CA 1
ATOM 758 C C . TRP A 1 99 ? 5.199 -7.064 -16.883 1.00 87.75 99 TRP A C 1
ATOM 760 O O . TRP A 1 99 ? 5.421 -7.354 -18.057 1.00 87.75 99 TRP A O 1
ATOM 770 N N . GLU A 1 100 ? 5.351 -7.942 -15.892 1.00 88.44 100 GLU A N 1
ATOM 771 C CA . GLU A 1 100 ? 5.667 -9.364 -16.095 1.00 88.44 100 GLU A CA 1
ATOM 772 C C . GLU A 1 100 ? 4.400 -10.210 -16.261 1.00 88.44 100 GLU A C 1
ATOM 774 O O . GLU A 1 100 ? 4.466 -11.356 -16.706 1.00 88.44 100 GLU A O 1
ATOM 779 N N . ILE A 1 101 ? 3.232 -9.640 -15.948 1.00 85.81 101 ILE A N 1
ATOM 780 C CA . ILE A 1 101 ? 1.946 -10.306 -16.117 1.00 85.81 101 ILE A CA 1
ATOM 781 C C . ILE A 1 101 ? 1.508 -10.181 -17.584 1.00 85.81 101 ILE A C 1
ATOM 783 O O . ILE A 1 101 ? 1.464 -9.072 -18.130 1.00 85.81 101 ILE A O 1
ATOM 787 N N . PRO A 1 102 ? 1.138 -11.292 -18.248 1.00 85.19 102 PRO A N 1
ATOM 788 C CA . PRO A 1 102 ? 0.575 -11.246 -19.590 1.00 85.19 102 PRO A CA 1
ATOM 789 C C . PRO A 1 102 ? -0.654 -10.332 -19.632 1.00 85.19 102 PRO A C 1
ATOM 791 O O . PRO A 1 102 ? -1.652 -10.603 -18.969 1.00 85.19 102 PRO A O 1
ATOM 794 N N . LYS A 1 103 ? -0.596 -9.262 -20.439 1.00 71.00 103 LYS A N 1
ATOM 795 C CA . LYS A 1 103 ? -1.648 -8.227 -20.496 1.00 71.00 103 LYS A CA 1
ATOM 796 C C . LYS A 1 103 ? -3.041 -8.802 -20.765 1.00 71.00 103 LYS A C 1
ATOM 798 O O . LYS A 1 103 ? -4.020 -8.306 -20.223 1.00 71.00 103 LYS A O 1
ATOM 803 N N . ASN A 1 104 ? -3.110 -9.870 -21.564 1.00 66.06 104 ASN A N 1
ATOM 804 C CA . ASN A 1 104 ? -4.349 -10.534 -21.944 1.00 66.06 104 ASN A CA 1
ATOM 805 C C . ASN A 1 104 ? -4.107 -12.053 -21.971 1.00 66.06 104 ASN A C 1
ATOM 807 O O . ASN A 1 104 ? -3.806 -12.620 -23.022 1.00 66.06 104 ASN A O 1
ATOM 811 N N . ALA A 1 105 ? -4.216 -12.736 -20.837 1.00 51.50 105 ALA A N 1
ATOM 812 C CA . ALA A 1 105 ? -4.416 -14.177 -20.867 1.00 51.50 105 ALA A CA 1
ATOM 813 C C . ALA A 1 105 ? -5.913 -14.420 -20.713 1.00 51.50 105 ALA A C 1
ATOM 815 O O . ALA A 1 105 ? -6.450 -14.386 -19.609 1.00 51.50 105 ALA A O 1
ATOM 816 N N . SER A 1 106 ? -6.586 -14.703 -21.826 1.00 55.75 106 SER A N 1
ATOM 817 C CA . SER A 1 106 ? -7.954 -15.226 -21.831 1.00 55.75 106 SER A CA 1
ATOM 818 C C . SER A 1 106 ? -8.117 -16.444 -20.906 1.00 55.75 106 SER A C 1
ATOM 820 O O . SER A 1 106 ? -9.237 -16.757 -20.559 1.00 55.75 106 SER A O 1
ATOM 822 N N . GLY A 1 107 ? -7.026 -17.095 -20.473 1.00 55.19 107 GLY A N 1
ATOM 823 C CA . GLY A 1 107 ? -7.016 -18.185 -19.492 1.00 55.19 107 GLY A CA 1
ATOM 824 C C . GLY A 1 107 ? -6.826 -17.810 -18.010 1.00 55.19 107 GLY A C 1
ATOM 825 O O . GLY A 1 107 ? -6.742 -18.728 -17.206 1.00 55.19 107 GLY A O 1
ATOM 826 N N . ILE A 1 108 ? -6.719 -16.527 -17.631 1.00 55.75 108 ILE A N 1
ATOM 827 C CA . ILE A 1 108 ? -6.632 -16.094 -16.209 1.00 55.75 108 ILE A CA 1
ATOM 828 C C . ILE A 1 108 ? -7.995 -15.613 -15.675 1.00 55.75 108 ILE A C 1
ATOM 830 O O . ILE A 1 108 ? -8.207 -15.548 -14.469 1.00 55.75 108 ILE A O 1
ATOM 834 N N . LEU A 1 109 ? -8.944 -15.320 -16.567 1.00 49.38 109 LEU A N 1
ATOM 835 C CA . LEU A 1 109 ? -10.325 -14.982 -16.220 1.00 49.38 109 LEU A CA 1
ATOM 836 C C . LEU A 1 109 ? -11.234 -16.197 -16.457 1.00 49.38 109 LEU A C 1
ATOM 838 O O . LEU A 1 109 ? -12.035 -16.189 -17.390 1.00 49.38 109 LEU A O 1
ATOM 842 N N . TYR A 1 110 ? -11.082 -17.238 -15.637 1.00 46.25 110 TYR A N 1
ATOM 843 C CA . TYR A 1 110 ? -12.049 -18.332 -15.495 1.00 46.25 110 TYR A CA 1
ATOM 844 C C . TYR A 1 110 ? -12.140 -18.769 -14.037 1.00 46.25 110 TYR A C 1
ATOM 846 O O . TYR A 1 110 ? -11.073 -19.037 -13.443 1.00 46.25 110 TYR A O 1
#

InterPro domains:
  IPR014061 Lon-like protease BrxL-like [PF13337] (1-105)

Foldseek 3Di:
DPPPDDDPQAVDQEDEDAAQLPDDDPDLCPLVQVLVCLVQQWGDDPPDIDHGNHDYHYHHDDPDDPVVCVVPHDPCVSHDPSQPDPSNVVSDPDDDPVVVDDPDDPVVPD